Protein AF-A0A2G9TCW1-F1 (afdb_monomer_lite)

Sequence (134 aa):
MFNDYLSDELPVIEYPLQQHRLFPYLAGHYAIRLFHKKLMEHFTDYIIRMMQNEKSEEMMEFSREIHALSAVAKPVSTWFGVEALGEARRACGGHGFLHSSRLNELRDSFDPSQTFEGENYMILQQTSNILLQK

pLDDT: mean 92.88, std 10.61, range [46.25, 98.44]

Secondary structure (DSSP, 8-state):
--------PPPGGGSHHHHHHHHHHHHHHHHHHHHHHHHHHHHHHHHHHHHTT---HHHHHHHHHHHHHHHHHHHHHHHHHHHHHHHHHHHTGGGGGSGGG-HHHHHHHHGGGGTTTS-HHHHHHHHHHHHH--

InterPro domains:
  IPR012258 Acyl-CoA oxidase [PTHR10909] (7-133)
  IPR036250 Acyl-CoA dehydrogenase-like, C-terminal [SSF47203] (8-133)
  IPR055060 Acyl-CoA oxidase, C-alpha1 domain [PF22924] (8-1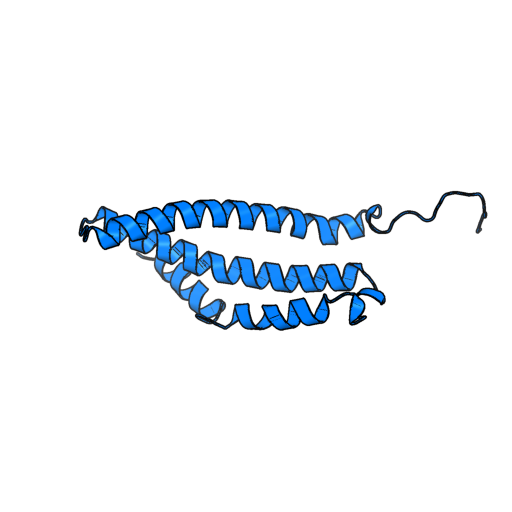32)

Radius of gyration: 21.29 Å; chains: 1; bounding box: 56×26×72 Å

Foldseek 3Di:
DDDPDDDPDDPLCPPVVLCVLQVVLVVVVVVLVVLVVVLVVLVVVLVVCVVVVDDDPVNVVSVLVSLLSVLLSQLVVLVSVLVNLVSVLVSVPPVSVDVVVVSVVVSVVSVCSCCPPHHNVRSVVVSVVSVPDD

Organism: Teladorsagia circumcincta (NCBI:txid45464)

Structure (mmCIF, N/CA/C/O backbone):
data_AF-A0A2G9TCW1-F1
#
_entry.id   AF-A0A2G9TCW1-F1
#
loop_
_atom_site.group_PDB
_atom_site.id
_atom_site.type_symbol
_atom_site.label_atom_id
_atom_site.label_alt_id
_atom_site.label_comp_id
_atom_site.label_asym_id
_atom_site.label_entity_id
_atom_site.label_seq_id
_atom_site.pdbx_PDB_ins_code
_atom_site.Cartn_x
_atom_site.Cartn_y
_atom_site.Cartn_z
_atom_site.occupancy
_atom_site.B_iso_or_equiv
_atom_site.auth_seq_id
_atom_site.auth_comp_id
_atom_site.auth_asym_id
_atom_site.auth_atom_id
_atom_site.pdbx_PDB_model_num
ATOM 1 N N . MET A 1 1 ? 19.924 7.193 -39.704 1.00 47.28 1 MET A N 1
ATOM 2 C CA . MET A 1 1 ? 19.353 8.017 -38.618 1.00 47.28 1 MET A CA 1
ATOM 3 C C . MET A 1 1 ? 19.651 7.351 -37.276 1.00 47.28 1 MET A C 1
ATOM 5 O O . MET A 1 1 ? 18.748 7.039 -36.526 1.00 47.28 1 MET A O 1
ATOM 9 N N . PHE A 1 2 ? 20.931 7.104 -37.011 1.00 52.16 2 PHE A N 1
ATOM 10 C CA . PHE A 1 2 ? 21.475 6.746 -35.704 1.00 52.16 2 PHE A CA 1
ATOM 11 C C . PHE A 1 2 ? 22.831 7.428 -35.712 1.00 52.16 2 PHE A C 1
ATOM 13 O O . PHE A 1 2 ? 23.715 7.027 -36.464 1.00 52.16 2 PHE A O 1
ATOM 20 N N . ASN A 1 3 ? 22.893 8.593 -35.077 1.00 46.25 3 ASN A N 1
ATOM 21 C CA . ASN A 1 3 ? 24.119 9.364 -34.993 1.00 46.25 3 ASN A CA 1
ATOM 22 C C . ASN A 1 3 ? 24.713 9.040 -33.624 1.00 46.25 3 ASN A C 1
ATOM 24 O O . ASN A 1 3 ? 24.230 9.544 -32.613 1.00 46.25 3 ASN A O 1
ATOM 28 N N . ASP A 1 4 ? 25.700 8.146 -33.625 1.00 57.22 4 ASP A N 1
ATOM 29 C CA . ASP A 1 4 ? 26.519 7.744 -32.478 1.00 57.22 4 ASP A CA 1
ATOM 30 C C . ASP A 1 4 ? 27.442 8.894 -32.040 1.00 57.22 4 ASP A C 1
ATOM 32 O O . ASP A 1 4 ? 28.656 8.869 -32.243 1.00 57.22 4 ASP A O 1
ATOM 36 N N . TYR A 1 5 ? 26.870 9.931 -31.427 1.00 52.47 5 TYR A N 1
ATOM 37 C CA . TYR A 1 5 ? 27.629 10.959 -30.717 1.00 52.47 5 TYR A CA 1
ATOM 38 C C . TYR A 1 5 ? 27.170 11.020 -29.259 1.00 52.47 5 TYR A C 1
ATOM 40 O O . TYR A 1 5 ? 26.232 11.736 -28.932 1.00 52.47 5 TYR A O 1
ATOM 48 N N . LEU A 1 6 ? 27.850 10.238 -28.414 1.00 57.28 6 LEU A N 1
ATOM 49 C CA . LEU A 1 6 ? 28.053 10.439 -26.972 1.00 57.28 6 LEU A CA 1
ATOM 50 C C . LEU A 1 6 ? 27.012 11.305 -26.234 1.00 57.28 6 LEU A C 1
ATOM 52 O O . LEU A 1 6 ? 27.278 12.441 -25.842 1.00 57.28 6 LEU A O 1
ATOM 56 N N . SER A 1 7 ? 25.873 10.706 -25.923 1.00 65.69 7 SER A N 1
ATOM 57 C CA . SER A 1 7 ? 25.218 10.944 -24.639 1.00 65.69 7 SER A CA 1
ATOM 58 C C . SER A 1 7 ? 25.053 9.579 -23.994 1.00 65.69 7 SER A C 1
ATOM 60 O O . SER A 1 7 ? 24.577 8.671 -24.677 1.00 65.69 7 SER A O 1
ATOM 62 N N . ASP A 1 8 ? 25.469 9.415 -22.737 1.00 81.44 8 ASP A N 1
ATOM 63 C CA . ASP A 1 8 ? 25.179 8.199 -21.972 1.00 81.44 8 ASP A CA 1
ATOM 64 C C . ASP A 1 8 ? 23.709 7.801 -22.170 1.00 81.44 8 ASP A C 1
ATOM 66 O O . ASP A 1 8 ? 22.838 8.671 -22.296 1.00 81.44 8 ASP A O 1
ATOM 70 N N . GLU A 1 9 ? 23.431 6.496 -22.242 1.00 87.06 9 GLU A N 1
ATOM 71 C CA . GLU A 1 9 ? 22.050 6.023 -22.316 1.00 87.06 9 GLU A CA 1
ATOM 72 C C . GLU A 1 9 ? 21.233 6.678 -21.199 1.00 87.06 9 GLU A C 1
ATOM 74 O O . GLU A 1 9 ? 21.628 6.671 -20.029 1.00 87.06 9 GLU A O 1
ATOM 79 N N . LEU A 1 10 ? 20.093 7.268 -21.564 1.00 91.56 10 LEU A N 1
ATOM 80 C CA . LEU A 1 10 ? 19.250 7.951 -20.597 1.00 91.56 10 LEU A CA 1
ATOM 81 C C . LEU A 1 10 ? 18.755 6.927 -19.557 1.00 91.56 10 LEU A C 1
ATOM 83 O O . LEU A 1 10 ? 18.112 5.943 -19.950 1.00 91.56 10 LEU A O 1
ATOM 87 N N . PRO A 1 11 ? 18.996 7.138 -18.246 1.00 94.56 11 PRO A N 1
ATOM 88 C CA . PRO A 1 11 ? 18.517 6.226 -17.221 1.00 94.56 11 PRO A CA 1
ATOM 89 C C . PRO A 1 11 ? 17.008 6.013 -17.339 1.00 94.56 11 PRO A C 1
ATOM 91 O O . PRO A 1 11 ? 16.246 6.956 -17.535 1.00 94.56 11 PRO A O 1
ATOM 94 N N . VAL A 1 12 ? 16.551 4.769 -17.166 1.00 95.19 12 VAL A N 1
ATOM 95 C CA . VAL A 1 12 ? 15.138 4.404 -17.389 1.00 95.19 12 VAL A CA 1
ATOM 96 C C . VAL A 1 12 ? 14.169 5.226 -16.518 1.00 95.19 12 VAL A C 1
ATOM 98 O O . VAL A 1 12 ? 13.016 5.435 -16.886 1.00 95.19 12 VAL A O 1
ATOM 101 N N . ILE A 1 13 ? 14.624 5.730 -15.369 1.00 96.31 13 ILE A N 1
ATOM 102 C CA . ILE A 1 13 ? 13.809 6.567 -14.481 1.00 96.31 13 ILE A CA 1
ATOM 103 C C . ILE A 1 13 ? 13.553 7.983 -15.020 1.00 96.31 13 ILE A C 1
ATOM 105 O O . ILE A 1 13 ? 12.623 8.640 -14.566 1.00 96.31 13 ILE A O 1
ATOM 109 N N . GLU A 1 14 ? 14.323 8.455 -15.998 1.00 96.62 14 GLU A N 1
ATOM 110 C CA . GLU A 1 14 ? 14.134 9.782 -16.598 1.00 96.62 14 GLU A CA 1
ATOM 111 C C . GLU A 1 14 ? 12.962 9.815 -17.589 1.00 96.62 14 GLU A C 1
ATOM 113 O O . GLU A 1 14 ? 12.440 10.882 -17.907 1.00 96.62 14 GLU A O 1
ATOM 118 N N . TYR A 1 15 ? 12.494 8.655 -18.066 1.00 96.94 15 TYR A N 1
ATOM 119 C CA . TYR A 1 15 ? 11.316 8.604 -18.927 1.00 96.94 15 TYR A CA 1
ATOM 120 C C . TYR A 1 15 ? 10.054 8.954 -18.116 1.00 96.94 15 TYR A C 1
ATOM 122 O O . TYR A 1 15 ? 9.740 8.247 -17.153 1.00 96.94 15 TYR A O 1
ATOM 130 N N . PRO A 1 16 ? 9.250 9.957 -18.530 1.00 97.31 16 PRO A N 1
ATOM 131 C CA . PRO A 1 16 ? 8.060 10.378 -17.782 1.00 97.31 16 PRO A CA 1
ATOM 132 C C . PRO A 1 16 ? 7.054 9.251 -17.532 1.00 97.31 16 PRO A C 1
ATOM 134 O O . PRO A 1 16 ? 6.400 9.209 -16.492 1.00 97.31 16 PRO A O 1
ATOM 137 N N . LEU A 1 17 ? 6.955 8.292 -18.457 1.00 97.00 17 LEU A N 1
ATOM 138 C CA . LEU A 1 17 ? 6.111 7.114 -18.278 1.00 97.00 17 LEU A CA 1
ATOM 139 C C . LEU A 1 17 ? 6.601 6.225 -17.124 1.00 97.00 17 LEU A C 1
ATOM 141 O O . LEU A 1 17 ? 5.785 5.724 -16.355 1.00 97.00 17 LEU A O 1
ATOM 145 N N . GLN A 1 18 ? 7.916 6.042 -16.970 1.00 97.75 18 GLN A N 1
ATOM 146 C CA . GLN A 1 18 ? 8.477 5.267 -15.863 1.00 97.75 18 GLN A CA 1
ATOM 147 C C . GLN A 1 18 ? 8.231 5.970 -14.523 1.00 97.75 18 GLN A C 1
ATOM 149 O O . GLN A 1 18 ? 7.847 5.327 -13.546 1.00 97.75 18 GLN A O 1
ATOM 154 N N . GLN A 1 19 ? 8.380 7.295 -14.494 1.00 98.12 19 GLN A N 1
ATOM 155 C CA . GLN A 1 19 ? 8.064 8.122 -13.329 1.00 98.12 19 GLN A CA 1
ATOM 156 C C . GLN A 1 19 ? 6.587 8.013 -12.954 1.00 98.12 19 GLN A C 1
ATOM 158 O O . GLN A 1 19 ? 6.266 7.732 -11.803 1.00 98.12 19 GLN A O 1
ATOM 163 N N . HIS A 1 20 ? 5.684 8.148 -13.927 1.00 97.19 20 HIS A N 1
ATOM 164 C CA . HIS A 1 20 ? 4.244 8.017 -13.708 1.00 97.19 20 HIS A CA 1
ATOM 165 C C . HIS A 1 20 ? 3.858 6.636 -13.166 1.00 97.19 20 HIS A C 1
ATOM 167 O O . HIS A 1 20 ? 2.927 6.523 -12.380 1.00 97.19 20 HIS A O 1
ATOM 173 N N . ARG A 1 21 ? 4.590 5.586 -13.543 1.00 97.25 21 ARG A N 1
ATOM 174 C CA . ARG A 1 21 ? 4.345 4.232 -13.040 1.00 97.25 21 ARG A CA 1
ATOM 175 C C . ARG A 1 21 ? 4.861 3.999 -11.625 1.00 97.25 21 ARG A C 1
ATOM 177 O O . ARG A 1 21 ? 4.257 3.207 -10.921 1.00 97.25 21 ARG A O 1
ATOM 184 N N . LEU A 1 22 ? 5.960 4.633 -11.207 1.00 97.81 22 LEU A N 1
ATOM 185 C CA . LEU A 1 22 ? 6.614 4.345 -9.920 1.00 97.81 22 LEU A CA 1
ATOM 186 C C . LEU A 1 22 ? 6.362 5.401 -8.840 1.00 97.81 22 LEU A C 1
ATOM 188 O O . LEU A 1 22 ? 6.147 5.059 -7.677 1.00 97.81 22 LEU A O 1
ATOM 192 N N . PHE A 1 23 ? 6.389 6.684 -9.195 1.00 98.25 23 PHE A N 1
ATOM 193 C CA . PHE A 1 23 ? 6.304 7.776 -8.226 1.00 98.25 23 PHE A CA 1
ATOM 194 C C . PHE A 1 23 ? 4.967 7.839 -7.478 1.00 98.25 23 PHE A C 1
ATOM 196 O O . PHE A 1 23 ? 5.007 8.128 -6.282 1.00 98.25 23 PHE A O 1
ATOM 203 N N . PRO A 1 24 ? 3.805 7.497 -8.072 1.00 98.31 24 PRO A N 1
ATOM 204 C CA . PRO A 1 24 ? 2.566 7.381 -7.306 1.00 98.31 24 PRO A CA 1
ATOM 205 C C . PRO A 1 24 ? 2.633 6.313 -6.211 1.00 98.31 24 PRO A C 1
ATOM 207 O O . PRO A 1 24 ? 2.135 6.551 -5.114 1.00 98.31 24 PRO A O 1
ATOM 210 N N . TYR A 1 25 ? 3.304 5.179 -6.450 1.00 98.19 25 TYR A N 1
ATOM 211 C CA . TYR A 1 25 ? 3.474 4.156 -5.412 1.00 98.19 25 TYR A CA 1
ATOM 212 C C . TYR A 1 25 ? 4.450 4.592 -4.321 1.00 98.19 25 TYR A C 1
ATOM 214 O O . TYR A 1 25 ? 4.230 4.313 -3.143 1.00 98.19 25 TYR A O 1
ATOM 222 N N . LEU A 1 26 ? 5.504 5.327 -4.682 1.00 97.94 26 LEU A N 1
ATOM 223 C CA . LEU A 1 26 ? 6.404 5.920 -3.695 1.00 97.94 26 LEU A CA 1
ATOM 224 C C . LEU A 1 26 ? 5.661 6.938 -2.818 1.00 97.94 26 LEU A C 1
ATOM 226 O O . LEU A 1 26 ? 5.727 6.864 -1.592 1.00 97.94 26 LEU A O 1
ATOM 230 N N . ALA A 1 27 ? 4.905 7.851 -3.430 1.00 98.44 27 ALA A N 1
ATOM 231 C CA . ALA A 1 27 ? 4.099 8.836 -2.714 1.00 98.44 27 ALA A CA 1
ATOM 232 C C . ALA A 1 27 ? 3.028 8.166 -1.836 1.00 98.44 27 ALA A C 1
ATOM 234 O O . ALA A 1 27 ? 2.899 8.496 -0.656 1.00 98.44 27 ALA A O 1
ATOM 235 N N . GLY A 1 28 ? 2.307 7.182 -2.378 1.00 98.19 28 GLY A N 1
ATOM 236 C CA . GLY A 1 28 ? 1.295 6.429 -1.643 1.00 98.19 28 GLY A CA 1
ATOM 237 C C . GLY A 1 28 ? 1.882 5.633 -0.474 1.00 98.19 28 GLY A C 1
ATOM 238 O O . GLY A 1 28 ? 1.277 5.609 0.595 1.00 98.19 28 GLY A O 1
ATOM 239 N N . HIS A 1 29 ? 3.099 5.087 -0.600 1.00 97.56 29 HIS A N 1
ATOM 240 C CA . HIS A 1 29 ? 3.804 4.462 0.523 1.00 97.56 29 HIS A CA 1
ATOM 241 C C . HIS A 1 29 ? 4.015 5.448 1.678 1.00 97.56 29 HIS A C 1
ATOM 243 O O . HIS A 1 29 ? 3.717 5.120 2.828 1.00 97.56 29 HIS A O 1
ATOM 249 N N . TYR A 1 30 ? 4.488 6.667 1.393 1.00 98.38 30 TYR A N 1
ATOM 250 C CA . TYR A 1 30 ? 4.649 7.691 2.428 1.00 98.38 30 TYR A CA 1
ATOM 251 C C . TYR A 1 30 ? 3.307 8.109 3.039 1.00 98.38 30 TYR A C 1
ATOM 253 O O . TYR A 1 30 ? 3.227 8.252 4.258 1.00 98.38 30 TYR A O 1
ATOM 261 N N . ALA A 1 31 ? 2.249 8.244 2.235 1.00 98.38 31 ALA A N 1
ATOM 262 C CA . ALA A 1 31 ? 0.910 8.556 2.733 1.00 98.38 31 ALA A CA 1
ATOM 263 C C . ALA A 1 31 ? 0.392 7.473 3.698 1.00 98.38 31 ALA A C 1
ATOM 265 O O . ALA A 1 31 ? 0.009 7.785 4.827 1.00 98.38 31 ALA A O 1
ATOM 266 N N . ILE A 1 32 ? 0.471 6.197 3.302 1.00 98.00 32 ILE A N 1
ATOM 267 C CA . ILE A 1 32 ? 0.078 5.050 4.135 1.00 98.00 32 ILE A CA 1
ATOM 268 C C . ILE A 1 32 ? 0.938 4.980 5.400 1.00 98.00 32 ILE A C 1
ATOM 270 O O . ILE A 1 32 ? 0.418 4.757 6.490 1.00 98.00 32 ILE A O 1
ATOM 274 N N . ARG A 1 33 ? 2.249 5.219 5.293 1.00 97.88 33 ARG A N 1
ATOM 275 C CA . ARG A 1 33 ? 3.163 5.216 6.442 1.00 97.88 33 ARG A CA 1
ATOM 276 C C . ARG A 1 33 ? 2.817 6.303 7.460 1.00 97.88 33 ARG A C 1
ATOM 278 O O . ARG A 1 33 ? 2.850 6.034 8.661 1.00 97.88 33 ARG A O 1
ATOM 285 N N . LEU A 1 34 ? 2.514 7.518 7.004 1.00 98.25 34 LEU A N 1
ATOM 286 C CA . LEU A 1 34 ? 2.118 8.625 7.877 1.00 98.25 34 LEU A CA 1
ATOM 287 C C . LEU A 1 34 ? 0.778 8.341 8.556 1.00 98.25 34 LEU A C 1
ATOM 289 O O . LEU A 1 34 ? 0.668 8.500 9.771 1.00 98.25 34 LEU A O 1
ATOM 293 N N . PHE A 1 35 ? -0.199 7.849 7.793 1.00 97.94 35 PHE A N 1
ATOM 294 C CA . PHE A 1 35 ? -1.478 7.396 8.331 1.00 97.94 35 PHE A CA 1
ATOM 295 C C . PHE A 1 35 ? -1.280 6.310 9.397 1.00 97.94 35 PHE A C 1
ATOM 297 O O . PHE A 1 35 ? -1.771 6.447 10.513 1.00 97.94 35 PHE A O 1
ATOM 304 N N . HIS A 1 36 ? -0.496 5.271 9.098 1.00 97.44 36 HIS A N 1
ATOM 305 C CA . HIS A 1 36 ? -0.243 4.163 10.017 1.00 97.44 36 HIS A CA 1
ATOM 306 C C . HIS A 1 36 ? 0.449 4.628 11.300 1.00 97.44 36 HIS A C 1
ATOM 308 O O . HIS A 1 36 ? 0.086 4.188 12.387 1.00 97.44 36 HIS A O 1
ATOM 314 N N . LYS A 1 37 ? 1.414 5.553 11.200 1.00 97.81 37 LYS A N 1
ATOM 315 C CA . LYS A 1 37 ? 2.037 6.164 12.380 1.00 97.81 37 LYS A CA 1
ATOM 316 C C . LYS A 1 37 ? 0.977 6.806 13.277 1.00 97.81 37 LYS A C 1
ATOM 318 O O . LYS A 1 37 ? 0.974 6.553 14.477 1.00 97.81 37 LYS A O 1
ATOM 323 N N . LYS A 1 38 ? 0.068 7.591 12.694 1.00 97.88 38 LYS A N 1
ATOM 324 C CA . LYS A 1 38 ? -0.981 8.268 13.458 1.00 97.88 38 LYS A CA 1
ATOM 325 C C . LYS A 1 38 ? -1.988 7.283 14.050 1.00 97.88 38 LYS A C 1
ATOM 327 O O . LYS A 1 38 ? -2.322 7.390 15.225 1.00 97.88 38 LYS A O 1
ATOM 332 N N . LEU A 1 39 ? -2.407 6.284 13.275 1.00 97.25 39 LEU A N 1
ATOM 333 C CA . LEU A 1 39 ? -3.291 5.220 13.745 1.00 97.25 39 LEU A CA 1
ATOM 334 C C . LEU A 1 39 ? -2.686 4.473 14.940 1.00 97.25 39 LEU A C 1
ATOM 336 O O . LEU A 1 39 ? -3.394 4.211 15.904 1.00 97.25 39 LEU A O 1
ATOM 340 N N . MET A 1 40 ? -1.384 4.181 14.919 1.00 97.38 40 MET A N 1
ATOM 341 C CA . MET A 1 40 ? -0.706 3.492 16.022 1.00 97.38 40 MET A CA 1
ATOM 342 C C . MET A 1 40 ? -0.592 4.343 17.292 1.00 97.38 40 MET A C 1
ATOM 344 O O . MET A 1 40 ? -0.688 3.797 18.391 1.00 97.38 40 MET A O 1
ATOM 348 N N . GLU A 1 41 ? -0.436 5.665 17.167 1.00 97.25 41 GLU A N 1
ATOM 349 C CA . GLU A 1 41 ? -0.514 6.580 18.317 1.00 97.25 41 GLU A CA 1
ATOM 350 C C . GLU A 1 41 ? -1.891 6.479 18.995 1.00 97.25 41 GLU A C 1
ATOM 352 O O . GLU A 1 41 ? -1.965 6.261 20.203 1.00 97.25 41 GLU A O 1
ATOM 357 N N . HIS A 1 42 ? -2.976 6.553 18.216 1.00 96.69 42 HIS A N 1
ATOM 358 C CA . HIS A 1 42 ? -4.342 6.437 18.742 1.00 96.69 42 HIS A CA 1
ATOM 359 C C . HIS A 1 42 ? -4.667 5.029 19.255 1.00 96.69 42 HIS A C 1
ATOM 361 O O . HIS A 1 42 ? -5.311 4.881 20.288 1.00 96.69 42 HIS A O 1
ATOM 367 N N . PHE A 1 43 ? -4.183 3.987 18.581 1.00 96.69 43 PHE A N 1
ATOM 368 C CA . PHE A 1 43 ? -4.355 2.607 19.027 1.00 96.69 43 PHE A CA 1
ATOM 369 C C . PHE A 1 43 ? -3.663 2.364 20.373 1.00 96.69 43 PHE A C 1
ATOM 371 O O . PHE A 1 43 ? -4.209 1.689 21.239 1.00 96.69 43 PHE A O 1
ATOM 378 N N . THR A 1 44 ? -2.480 2.946 20.581 1.00 97.12 44 THR A N 1
ATOM 379 C CA . THR A 1 44 ? -1.765 2.842 21.861 1.00 97.12 44 THR A CA 1
ATOM 380 C C . THR A 1 44 ? -2.551 3.510 22.988 1.00 97.12 44 THR A C 1
ATOM 382 O O . THR A 1 44 ? -2.711 2.912 24.050 1.00 97.12 44 THR A O 1
ATOM 385 N N . ASP A 1 45 ? -3.085 4.711 22.748 1.00 95.81 45 ASP A N 1
ATOM 386 C CA . ASP A 1 45 ? -3.951 5.406 23.707 1.00 95.81 45 ASP A CA 1
ATOM 387 C C . ASP A 1 45 ? -5.205 4.581 24.046 1.00 95.81 45 ASP A C 1
ATOM 389 O O . ASP A 1 45 ? -5.506 4.346 25.217 1.00 95.81 45 ASP A O 1
ATOM 393 N N . TYR A 1 46 ? -5.866 4.026 23.025 1.00 96.12 46 TYR A N 1
ATOM 394 C CA . TYR A 1 46 ? -7.008 3.124 23.183 1.00 96.12 46 TYR A CA 1
ATOM 395 C C . TYR A 1 46 ? -6.687 1.924 24.087 1.00 96.12 46 TYR A C 1
ATOM 397 O O . TYR A 1 46 ? -7.448 1.616 25.006 1.00 96.12 46 TYR A O 1
ATOM 405 N N . ILE A 1 47 ? -5.544 1.263 23.872 1.00 95.50 47 ILE A N 1
ATOM 406 C CA . ILE A 1 47 ? -5.121 0.121 24.693 1.00 95.50 47 ILE A CA 1
ATOM 407 C C . ILE A 1 47 ? -4.858 0.543 26.144 1.00 95.50 47 ILE A C 1
ATOM 409 O O . ILE A 1 47 ? -5.265 -0.167 27.063 1.00 95.50 47 ILE A O 1
ATOM 413 N N . ILE A 1 48 ? -4.236 1.703 26.376 1.00 96.00 48 ILE A N 1
ATOM 414 C CA . ILE A 1 48 ? -3.994 2.219 27.732 1.00 96.00 48 ILE A CA 1
ATOM 415 C C . ILE A 1 48 ? -5.323 2.469 28.462 1.00 96.00 48 ILE A C 1
ATOM 417 O O . ILE A 1 48 ? -5.493 2.001 29.591 1.00 96.00 48 ILE A O 1
ATOM 421 N N . ARG A 1 49 ? -6.286 3.134 27.813 1.00 94.56 49 ARG A N 1
ATOM 422 C CA . ARG A 1 49 ? -7.624 3.407 28.372 1.00 94.56 49 ARG A CA 1
ATOM 423 C C . ARG A 1 49 ? -8.411 2.120 28.646 1.00 94.56 49 ARG A C 1
ATOM 425 O O . ARG A 1 49 ? -9.008 1.969 29.713 1.00 94.56 49 ARG A O 1
ATOM 432 N N . MET A 1 50 ? -8.335 1.143 27.737 1.00 93.44 50 MET A N 1
ATOM 433 C CA . MET A 1 50 ? -8.885 -0.210 27.928 1.00 93.44 50 MET A CA 1
ATOM 434 C C . MET A 1 50 ? -8.317 -0.887 29.179 1.00 93.44 50 MET A C 1
ATOM 436 O O . MET A 1 50 ? -9.069 -1.437 29.982 1.00 93.44 50 MET A O 1
ATOM 440 N N . MET A 1 51 ? -6.997 -0.832 29.380 1.00 94.62 51 MET A N 1
ATOM 441 C CA . MET A 1 51 ? -6.335 -1.436 30.545 1.00 94.62 51 MET A CA 1
ATOM 442 C C . MET A 1 51 ? -6.704 -0.752 31.866 1.00 94.62 51 MET A C 1
ATOM 444 O O . MET A 1 51 ? -6.687 -1.394 32.915 1.00 94.62 51 MET A O 1
ATOM 448 N N . GLN A 1 52 ? -7.075 0.528 31.824 1.00 95.06 52 GLN A N 1
ATOM 449 C CA . GLN A 1 52 ? -7.614 1.270 32.967 1.00 95.06 52 GLN A CA 1
ATOM 450 C C . GLN A 1 52 ? -9.099 0.971 33.235 1.00 95.06 52 GLN A C 1
ATOM 452 O O . GLN A 1 52 ? -9.663 1.487 34.200 1.00 95.06 52 GLN A O 1
ATOM 457 N N . ASN A 1 53 ? -9.719 0.097 32.431 1.00 91.19 53 ASN A N 1
ATOM 458 C CA . ASN A 1 53 ? -11.113 -0.323 32.548 1.00 91.19 53 ASN A CA 1
ATOM 459 C C . ASN A 1 53 ? -12.098 0.858 32.447 1.00 91.19 53 ASN A C 1
ATOM 461 O O . ASN A 1 53 ? -13.132 0.874 33.122 1.00 91.19 53 ASN A O 1
ATOM 465 N N . GLU A 1 54 ? -11.770 1.850 31.615 1.00 90.81 54 GLU A N 1
ATOM 466 C CA . GLU A 1 54 ? -12.648 2.977 31.313 1.00 90.81 54 GLU A CA 1
ATOM 467 C C . GLU A 1 54 ? -13.896 2.494 30.556 1.00 90.81 54 GLU A C 1
ATOM 469 O O . GLU A 1 54 ? -13.799 1.789 29.553 1.00 90.81 54 GLU A O 1
ATOM 474 N N . LYS A 1 55 ? -15.087 2.864 31.041 1.00 88.88 55 LYS A N 1
ATOM 475 C CA . LYS A 1 55 ? -16.386 2.449 30.471 1.00 88.88 55 LYS A CA 1
ATOM 476 C C . LYS A 1 55 ? -17.272 3.638 30.086 1.00 88.88 55 LYS A C 1
ATOM 478 O O . LYS A 1 55 ? -18.490 3.576 30.229 1.00 88.88 55 LYS A O 1
ATOM 483 N N . SER A 1 56 ? -16.655 4.739 29.663 1.00 93.19 56 SER A N 1
ATOM 484 C CA . SER A 1 56 ? -17.355 5.946 29.219 1.00 93.19 56 SER A CA 1
ATOM 485 C C . SER A 1 56 ? -18.011 5.744 27.844 1.00 93.19 56 SER A C 1
ATOM 487 O O . SER A 1 56 ? -17.612 4.875 27.067 1.00 93.19 56 SER A O 1
ATOM 489 N N . GLU A 1 57 ? -19.025 6.556 27.535 1.00 92.69 57 GLU A N 1
ATOM 490 C CA . GLU A 1 57 ? -19.616 6.604 26.189 1.00 92.69 57 GLU A CA 1
ATOM 491 C C . GLU A 1 57 ? -18.581 7.023 25.138 1.00 92.69 57 GLU A C 1
ATOM 493 O O . GLU A 1 57 ? -18.485 6.398 24.084 1.00 92.69 57 GLU A O 1
ATOM 498 N N . GLU A 1 58 ? -17.719 7.977 25.498 1.00 92.81 58 GLU A N 1
ATOM 499 C CA . GLU A 1 58 ? -16.566 8.397 24.699 1.00 92.81 58 GLU A CA 1
ATOM 500 C C . GLU A 1 58 ? -15.646 7.216 24.356 1.00 92.81 58 GLU A C 1
ATOM 502 O O . GLU A 1 58 ? -15.227 7.060 23.212 1.00 92.81 58 GLU A O 1
ATOM 507 N N . MET A 1 59 ? -15.372 6.330 25.318 1.00 93.31 59 MET A N 1
ATOM 508 C CA . MET A 1 59 ? -14.521 5.169 25.075 1.00 93.31 59 MET A CA 1
ATOM 509 C C . MET A 1 59 ? -15.164 4.154 24.116 1.00 93.31 59 MET A C 1
ATOM 511 O O . MET A 1 59 ? -14.475 3.527 23.307 1.00 93.31 59 MET A O 1
ATOM 515 N N . MET A 1 60 ? -16.491 3.998 24.158 1.00 91.19 60 MET A N 1
ATOM 516 C CA . MET A 1 60 ? -17.203 3.149 23.195 1.00 91.19 60 MET A CA 1
ATOM 517 C C . MET A 1 60 ? -17.146 3.725 21.776 1.00 91.19 60 MET A C 1
ATOM 519 O O . MET A 1 60 ? -16.932 2.973 20.821 1.00 91.19 60 MET A O 1
ATOM 523 N N . GLU A 1 61 ? -17.318 5.040 21.631 1.00 92.31 61 GLU A N 1
ATOM 524 C CA . GLU A 1 61 ? -17.199 5.734 20.346 1.00 92.31 61 GLU A CA 1
ATOM 525 C C . GLU A 1 61 ? -15.772 5.633 19.796 1.00 92.31 61 GLU A C 1
ATOM 527 O O . GLU A 1 61 ? -15.576 5.206 18.656 1.00 92.31 61 GLU A O 1
ATOM 532 N N . PHE A 1 62 ? -14.773 5.881 20.643 1.00 94.19 62 PHE A N 1
ATOM 533 C CA . PHE A 1 62 ? -13.367 5.760 20.274 1.0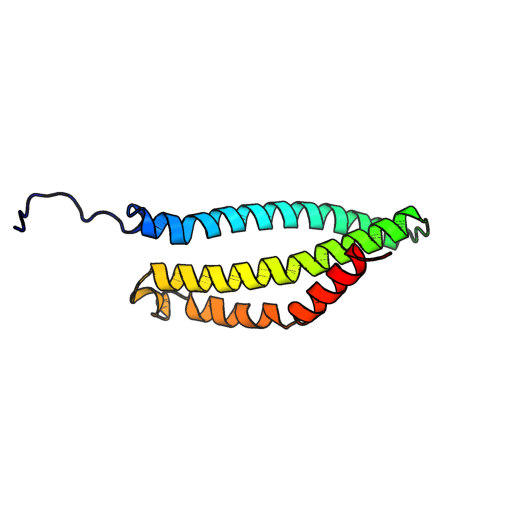0 94.19 62 PHE A CA 1
ATOM 534 C C . PHE A 1 62 ? -13.004 4.332 19.844 1.00 94.19 62 PHE A C 1
ATOM 536 O O . PHE A 1 62 ? -12.334 4.130 18.831 1.00 94.19 62 PHE A O 1
ATOM 543 N N . SER A 1 63 ? -13.518 3.311 20.540 1.00 93.69 63 SER A N 1
ATOM 544 C CA . SER A 1 63 ? -13.341 1.911 20.139 1.00 93.69 63 SER A CA 1
ATOM 545 C C . SER A 1 63 ? -13.916 1.621 18.751 1.00 93.69 63 SER A C 1
ATOM 547 O O . SER A 1 63 ? -13.319 0.855 17.989 1.00 93.69 63 SER A O 1
ATOM 549 N N . ARG A 1 64 ? -15.078 2.201 18.421 1.00 93.25 64 ARG A N 1
ATOM 550 C CA . ARG A 1 64 ? -15.721 2.040 17.111 1.00 93.25 64 ARG A CA 1
ATOM 551 C C . ARG A 1 64 ? -14.900 2.712 16.014 1.00 93.25 64 ARG A C 1
ATOM 553 O O . ARG A 1 64 ? -14.722 2.114 14.955 1.00 93.25 64 ARG A O 1
ATOM 560 N N . GLU A 1 65 ? -14.372 3.905 16.272 1.00 93.56 65 GLU A N 1
ATOM 561 C CA . GLU A 1 65 ? -13.526 4.640 15.328 1.00 93.56 65 GLU A CA 1
ATOM 562 C C . GLU A 1 65 ? -12.215 3.896 15.041 1.00 93.56 65 GLU A C 1
ATOM 564 O O . GLU A 1 65 ? -11.876 3.662 13.880 1.00 93.56 65 GLU A O 1
ATOM 569 N N . ILE A 1 66 ? -11.516 3.438 16.084 1.00 95.56 66 ILE A N 1
ATOM 570 C CA . ILE A 1 66 ? -10.289 2.641 15.944 1.00 95.56 66 ILE A CA 1
ATOM 571 C C . ILE A 1 66 ? -10.550 1.374 15.127 1.00 95.56 66 ILE A C 1
ATOM 573 O O . ILE A 1 66 ? -9.769 1.041 14.229 1.00 95.56 66 ILE A O 1
ATOM 577 N N . HIS A 1 67 ? -11.658 0.679 15.395 1.00 93.56 67 HIS A N 1
ATOM 578 C CA . HIS A 1 67 ? -12.044 -0.495 14.621 1.00 93.56 67 HIS A CA 1
ATOM 579 C C . HIS A 1 67 ? -12.330 -0.146 13.152 1.00 93.56 67 HIS A C 1
ATOM 581 O O . HIS A 1 67 ? -11.793 -0.800 12.264 1.00 93.56 67 HIS A O 1
ATOM 587 N N . ALA A 1 68 ? -13.092 0.914 12.871 1.00 94.19 68 ALA A N 1
ATOM 588 C CA . ALA A 1 68 ? -13.388 1.338 11.502 1.00 94.19 68 ALA A CA 1
ATOM 589 C C . ALA A 1 68 ? -12.123 1.715 10.711 1.00 94.19 68 ALA A C 1
ATOM 591 O O . ALA A 1 68 ? -11.954 1.279 9.567 1.00 94.19 68 ALA A O 1
ATOM 592 N N . LEU A 1 69 ? -11.220 2.486 11.328 1.00 95.50 69 LEU A N 1
ATOM 593 C CA . LEU A 1 69 ? -9.961 2.921 10.723 1.00 95.50 69 LEU A CA 1
ATOM 594 C C . LEU A 1 69 ? -9.011 1.748 10.470 1.00 95.50 69 LEU A C 1
ATOM 596 O O . LEU A 1 69 ? -8.437 1.649 9.389 1.00 95.50 69 LEU A O 1
ATOM 600 N N . SER A 1 70 ? -8.850 0.844 11.437 1.00 94.19 70 SER A N 1
ATOM 601 C CA . SER A 1 70 ? -8.011 -0.352 11.269 1.00 94.19 70 SER A CA 1
ATOM 602 C C . SER A 1 70 ? -8.581 -1.317 10.225 1.00 94.19 70 SER A C 1
ATOM 604 O O . SER A 1 70 ? -7.830 -1.818 9.384 1.00 94.19 70 SER A O 1
ATOM 606 N N . ALA A 1 71 ? -9.905 -1.497 10.213 1.00 94.56 71 ALA A N 1
ATOM 607 C CA . ALA A 1 71 ? -10.612 -2.309 9.233 1.00 94.56 71 ALA A CA 1
ATOM 608 C C . ALA A 1 71 ? -10.384 -1.798 7.804 1.00 94.56 71 ALA A C 1
ATOM 610 O O . ALA A 1 71 ? -10.030 -2.587 6.940 1.00 94.56 71 ALA A O 1
ATOM 611 N N . VAL A 1 72 ? -10.484 -0.490 7.537 1.00 95.06 72 VAL A N 1
ATOM 612 C CA . VAL A 1 72 ? -10.243 0.040 6.178 1.00 95.06 72 VAL A CA 1
ATOM 613 C C . VAL A 1 72 ? -8.759 0.107 5.813 1.00 95.06 72 VAL A C 1
ATOM 615 O O . VAL A 1 72 ? -8.385 -0.091 4.655 1.00 95.06 72 VAL A O 1
ATOM 618 N N . ALA A 1 73 ? -7.889 0.351 6.795 1.00 96.12 73 ALA A N 1
ATOM 619 C CA . ALA A 1 73 ? -6.455 0.484 6.574 1.00 96.12 73 ALA A CA 1
ATOM 620 C C . ALA A 1 73 ? -5.829 -0.793 6.010 1.00 96.12 73 ALA A C 1
ATOM 622 O O . ALA A 1 73 ? -4.940 -0.714 5.157 1.00 96.12 73 ALA A O 1
ATOM 623 N N . LYS A 1 74 ? -6.287 -1.962 6.471 1.00 95.31 74 LYS A N 1
ATOM 624 C CA . LYS A 1 74 ? -5.739 -3.257 6.061 1.00 95.31 74 LYS A CA 1
ATOM 625 C C . LYS A 1 74 ? -5.978 -3.539 4.567 1.00 95.31 74 LYS A C 1
ATOM 627 O O . LYS A 1 74 ? -4.984 -3.730 3.863 1.00 95.31 74 LYS A O 1
ATOM 632 N N . PRO A 1 75 ? -7.209 -3.496 4.025 1.00 96.75 75 PRO A N 1
ATOM 633 C CA . PRO A 1 75 ? -7.467 -3.667 2.597 1.00 96.75 75 PRO A CA 1
ATOM 634 C C . PRO A 1 75 ? -6.735 -2.649 1.726 1.00 96.75 75 PRO A C 1
ATOM 636 O O . PRO A 1 75 ? -6.052 -3.036 0.780 1.00 96.75 75 PRO A O 1
ATOM 639 N N . VAL A 1 76 ? -6.794 -1.362 2.088 1.00 96.56 76 VAL A N 1
ATOM 640 C CA . VAL A 1 76 ? -6.133 -0.289 1.329 1.00 96.56 76 VAL A CA 1
ATOM 641 C C . VAL A 1 76 ? -4.624 -0.521 1.251 1.00 96.56 76 VAL A C 1
ATOM 643 O O . VAL A 1 76 ? -4.049 -0.471 0.167 1.00 96.56 76 VAL A O 1
ATOM 646 N N . SER A 1 77 ? -3.978 -0.829 2.378 1.00 97.12 77 SER A N 1
ATOM 647 C CA . SER A 1 77 ? -2.522 -1.002 2.425 1.00 97.12 77 SER A CA 1
ATOM 648 C C . SER A 1 77 ? -2.057 -2.294 1.750 1.00 97.12 77 SER A C 1
ATOM 650 O O . SER A 1 77 ? -1.020 -2.302 1.088 1.00 97.12 77 SER A O 1
ATOM 652 N N . THR A 1 78 ? -2.810 -3.388 1.900 1.00 97.19 78 THR A N 1
ATOM 653 C CA . THR A 1 78 ? -2.438 -4.708 1.355 1.00 97.19 78 THR A CA 1
ATOM 654 C C . THR A 1 78 ? -2.670 -4.806 -0.151 1.00 97.19 78 THR A C 1
ATOM 656 O O . THR A 1 78 ? -1.816 -5.338 -0.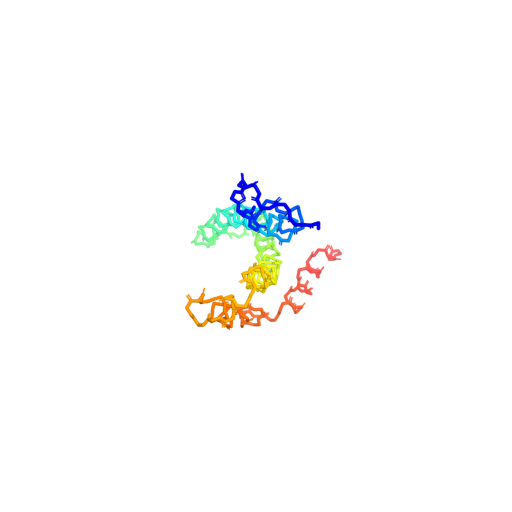862 1.00 97.19 78 THR A O 1
ATOM 659 N N . TRP A 1 79 ? -3.764 -4.245 -0.680 1.00 97.75 79 TRP A N 1
ATOM 660 C CA . TRP A 1 79 ? -3.952 -4.126 -2.129 1.00 97.75 79 TRP A CA 1
ATOM 661 C C . TRP A 1 79 ? -2.881 -3.237 -2.751 1.00 97.75 79 TRP A C 1
ATOM 663 O O . TRP A 1 79 ? -2.190 -3.674 -3.671 1.00 97.75 79 TRP A O 1
ATOM 673 N N . PHE A 1 80 ? -2.667 -2.051 -2.177 1.00 98.12 80 PHE A N 1
ATOM 674 C CA . PHE A 1 80 ? -1.651 -1.118 -2.650 1.00 98.12 80 PHE A CA 1
ATOM 675 C C . PHE A 1 80 ? -0.246 -1.735 -2.654 1.00 98.12 80 PHE A C 1
ATOM 677 O O . PHE A 1 80 ? 0.482 -1.603 -3.633 1.00 98.12 80 PHE A O 1
ATOM 684 N N . GLY A 1 81 ? 0.148 -2.432 -1.583 1.00 97.44 81 GLY A N 1
ATOM 685 C CA . GLY A 1 81 ? 1.476 -3.040 -1.470 1.00 97.44 81 GLY A CA 1
ATOM 686 C C . GLY A 1 81 ? 1.737 -4.131 -2.513 1.00 97.44 81 GLY A C 1
ATOM 687 O O . GLY A 1 81 ? 2.788 -4.133 -3.156 1.00 97.44 81 GLY A O 1
ATOM 688 N N . VAL A 1 82 ? 0.775 -5.035 -2.724 1.00 97.81 82 VAL A N 1
ATOM 689 C CA . VAL A 1 82 ? 0.893 -6.107 -3.730 1.00 97.81 82 VAL A CA 1
ATOM 690 C C . VAL A 1 82 ? 0.905 -5.535 -5.150 1.00 97.81 82 VAL A C 1
ATOM 692 O O . VAL A 1 82 ? 1.677 -5.998 -5.996 1.00 97.81 82 VAL A O 1
ATOM 695 N N . GLU A 1 83 ? 0.093 -4.510 -5.417 1.00 97.88 83 GLU A N 1
ATOM 696 C CA . GLU A 1 83 ? 0.078 -3.816 -6.706 1.00 97.88 83 GLU A CA 1
ATOM 697 C C . GLU A 1 83 ? 1.405 -3.089 -6.971 1.00 97.88 83 GLU A C 1
ATOM 699 O O . GLU A 1 83 ? 2.005 -3.277 -8.035 1.00 97.88 83 GLU A O 1
ATOM 704 N N . ALA A 1 84 ? 1.928 -2.367 -5.974 1.00 98.06 84 ALA A N 1
ATOM 705 C CA . ALA A 1 84 ? 3.214 -1.676 -6.036 1.00 98.06 84 ALA A CA 1
ATOM 706 C C . ALA A 1 84 ? 4.374 -2.637 -6.334 1.00 98.06 84 ALA A C 1
ATOM 708 O O . ALA A 1 84 ? 5.224 -2.339 -7.174 1.00 98.06 84 ALA A O 1
ATOM 709 N N . LEU A 1 85 ? 4.399 -3.816 -5.699 1.00 97.88 85 LEU A N 1
ATOM 710 C CA . LEU A 1 85 ? 5.393 -4.858 -5.988 1.00 97.88 85 LEU A CA 1
ATOM 711 C C . LEU A 1 85 ? 5.272 -5.373 -7.428 1.00 97.88 85 LEU A C 1
ATOM 713 O O . LEU A 1 85 ? 6.282 -5.580 -8.105 1.00 97.88 85 LEU A O 1
ATOM 717 N N . GLY A 1 86 ? 4.043 -5.534 -7.923 1.00 97.50 86 GLY A N 1
ATOM 718 C CA . GLY A 1 86 ? 3.775 -5.895 -9.313 1.00 97.50 86 GLY A CA 1
ATOM 719 C C . GLY A 1 86 ? 4.296 -4.857 -10.312 1.00 97.50 86 GLY A C 1
ATOM 720 O O . GLY A 1 86 ? 4.920 -5.229 -11.311 1.00 97.50 86 GLY A O 1
ATOM 721 N N . GLU A 1 87 ? 4.077 -3.571 -10.044 1.00 97.81 87 GLU A N 1
ATOM 722 C CA . GLU A 1 87 ? 4.569 -2.477 -10.887 1.00 97.81 87 GLU A CA 1
ATOM 723 C C . GLU A 1 87 ? 6.087 -2.318 -10.816 1.00 97.81 87 GLU A C 1
ATOM 725 O O . GLU A 1 87 ? 6.724 -2.237 -11.867 1.00 97.81 87 GLU A O 1
ATOM 730 N N . ALA A 1 88 ? 6.686 -2.384 -9.624 1.00 97.19 88 ALA A N 1
ATOM 731 C CA . ALA A 1 88 ? 8.138 -2.357 -9.446 1.00 97.19 88 ALA A CA 1
ATOM 732 C C . ALA A 1 88 ? 8.817 -3.485 -10.235 1.00 97.19 88 ALA A C 1
ATOM 734 O O . ALA A 1 88 ? 9.784 -3.256 -10.962 1.00 97.19 88 ALA A O 1
ATOM 735 N N . ARG A 1 89 ? 8.248 -4.696 -10.186 1.00 97.81 89 ARG A N 1
ATOM 736 C CA . ARG A 1 89 ? 8.726 -5.836 -10.974 1.00 97.81 89 ARG A CA 1
ATOM 737 C C . ARG A 1 89 ? 8.699 -5.552 -12.471 1.00 97.81 89 ARG A C 1
ATOM 739 O O . ARG A 1 89 ? 9.695 -5.774 -13.155 1.00 97.81 89 ARG A O 1
ATOM 746 N N . ARG A 1 90 ? 7.567 -5.068 -12.992 1.00 97.12 90 ARG A N 1
ATOM 747 C CA . ARG A 1 90 ? 7.416 -4.732 -14.418 1.00 97.12 90 ARG A CA 1
ATOM 748 C C . ARG A 1 90 ? 8.342 -3.586 -14.833 1.00 97.12 90 ARG A C 1
ATOM 750 O O . ARG A 1 90 ? 8.815 -3.565 -15.964 1.00 97.12 90 ARG A O 1
ATOM 757 N N . ALA A 1 91 ? 8.586 -2.627 -13.944 1.00 96.88 91 ALA A N 1
ATOM 758 C CA . ALA A 1 91 ? 9.465 -1.485 -14.172 1.00 96.88 91 ALA A CA 1
ATOM 759 C C . ALA A 1 91 ? 10.944 -1.882 -14.338 1.00 96.88 91 ALA A C 1
ATOM 761 O O . ALA A 1 91 ? 11.669 -1.188 -15.047 1.00 96.88 91 ALA A O 1
ATOM 762 N N . CYS A 1 92 ? 11.372 -3.015 -13.770 1.00 96.50 92 CYS A N 1
ATOM 763 C CA . CYS A 1 92 ? 12.711 -3.591 -13.955 1.00 96.50 92 CYS A CA 1
ATOM 764 C C . CYS A 1 92 ? 12.865 -4.437 -15.238 1.00 96.50 92 CYS A C 1
ATOM 766 O O . CYS A 1 92 ? 13.897 -5.085 -15.428 1.00 96.50 92 CYS A O 1
ATOM 768 N N . GLY A 1 93 ? 11.847 -4.486 -16.106 1.00 95.94 93 GLY A N 1
ATOM 769 C CA . GLY A 1 93 ? 11.874 -5.277 -17.338 1.00 95.94 93 GLY A CA 1
ATOM 770 C C . GLY A 1 93 ? 12.115 -6.771 -17.081 1.00 95.94 93 GLY A C 1
ATOM 771 O O . GLY A 1 93 ? 11.644 -7.331 -16.089 1.00 95.94 93 GLY A O 1
ATO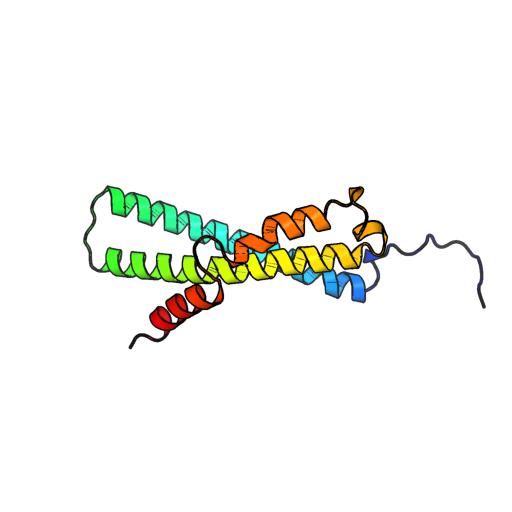M 772 N N . GLY A 1 94 ? 12.873 -7.427 -17.965 1.00 96.94 94 GLY A N 1
ATOM 773 C CA . GLY A 1 94 ? 13.198 -8.854 -17.834 1.00 96.94 94 GLY A CA 1
ATOM 774 C C . GLY A 1 94 ? 13.976 -9.191 -16.557 1.00 96.94 94 GLY A C 1
ATOM 775 O O . GLY A 1 94 ? 13.760 -10.246 -15.963 1.00 96.94 94 GLY A O 1
ATOM 776 N N . HIS A 1 95 ? 14.815 -8.272 -16.069 1.00 96.56 95 HIS A N 1
ATOM 777 C CA . HIS A 1 95 ? 15.571 -8.480 -14.833 1.00 96.56 95 HIS A CA 1
ATOM 778 C C . HIS A 1 95 ? 14.680 -8.527 -13.589 1.00 96.56 95 HIS A C 1
ATOM 780 O O . HIS A 1 95 ? 15.015 -9.233 -12.642 1.00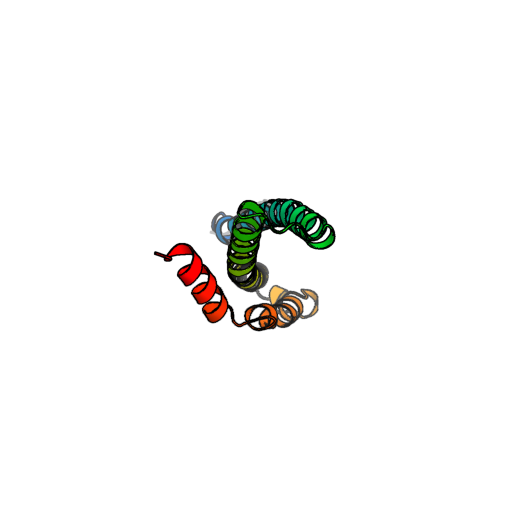 96.56 95 HIS A O 1
ATOM 786 N N . GLY A 1 96 ? 13.510 -7.880 -13.613 1.00 96.94 96 GLY A N 1
ATOM 787 C CA . GLY A 1 96 ? 12.509 -8.009 -12.552 1.00 96.94 96 GLY A CA 1
ATOM 788 C C . GLY A 1 96 ? 11.925 -9.420 -12.424 1.00 96.94 96 GLY A C 1
ATOM 789 O O . GLY A 1 96 ? 11.359 -9.757 -11.391 1.00 96.94 96 GLY A O 1
ATOM 790 N N . PHE A 1 97 ? 12.051 -10.271 -13.447 1.00 96.50 97 PHE A N 1
ATOM 791 C CA . PHE A 1 97 ? 11.630 -11.671 -13.359 1.00 96.50 97 PHE A CA 1
ATOM 792 C C . PHE A 1 97 ? 12.680 -12.568 -12.691 1.00 96.50 97 PHE A C 1
ATOM 794 O O . PHE A 1 97 ? 12.341 -13.627 -12.166 1.00 96.50 97 PHE A O 1
ATOM 801 N N . LEU A 1 98 ? 13.950 -12.158 -12.686 1.00 97.81 98 LEU A N 1
ATOM 802 C CA . LEU A 1 98 ? 15.019 -12.965 -12.112 1.00 97.81 98 LEU A CA 1
ATOM 803 C C . LEU A 1 98 ? 14.828 -13.114 -10.604 1.00 97.81 98 LEU A C 1
ATOM 805 O O . LEU A 1 98 ? 14.466 -12.159 -9.913 1.00 97.81 98 LEU A O 1
ATOM 809 N N . HIS A 1 99 ? 15.148 -14.297 -10.082 1.00 96.81 99 HIS A N 1
ATOM 810 C CA . HIS A 1 99 ? 15.116 -14.564 -8.643 1.00 96.81 99 HIS A CA 1
ATOM 811 C C . HIS A 1 99 ? 16.008 -13.584 -7.857 1.00 96.81 99 HIS A C 1
ATOM 813 O O . HIS A 1 99 ? 15.631 -13.133 -6.780 1.00 96.81 99 HIS A O 1
ATOM 819 N N . SER A 1 100 ? 17.128 -13.147 -8.446 1.00 97.25 100 SER A N 1
ATOM 820 C CA . SER A 1 100 ? 18.023 -12.140 -7.861 1.00 97.25 100 SER A CA 1
ATOM 821 C C . SER A 1 100 ? 17.366 -10.775 -7.617 1.00 97.25 100 SER A C 1
ATOM 823 O O . SER A 1 100 ? 17.835 -10.039 -6.753 1.00 97.25 100 SER A O 1
ATOM 825 N N . SER A 1 101 ? 16.278 -10.435 -8.321 1.00 96.88 101 SER A N 1
ATOM 826 C CA . SER A 1 101 ? 15.512 -9.207 -8.052 1.00 96.88 101 SER A CA 1
ATOM 827 C C . SER A 1 101 ? 14.703 -9.281 -6.756 1.00 96.88 101 SER A C 1
ATOM 829 O O . SER A 1 101 ? 14.362 -8.245 -6.192 1.00 96.88 101 SER A O 1
ATOM 831 N N . ARG A 1 102 ? 14.367 -10.497 -6.295 1.00 97.69 102 ARG A N 1
ATOM 832 C CA . ARG A 1 102 ? 13.507 -10.799 -5.136 1.00 97.69 102 ARG A CA 1
ATOM 833 C C . ARG A 1 102 ? 12.077 -10.244 -5.199 1.00 97.69 102 ARG A C 1
ATOM 835 O O . ARG A 1 102 ? 11.295 -10.497 -4.290 1.00 97.69 102 ARG A O 1
ATOM 842 N N . LEU A 1 103 ? 11.694 -9.538 -6.265 1.00 97.31 103 LEU A N 1
ATOM 843 C CA . LEU A 1 103 ? 10.387 -8.876 -6.366 1.00 97.31 103 LEU A CA 1
ATOM 844 C C . LEU A 1 103 ? 9.228 -9.874 -6.483 1.00 97.31 103 LEU A C 1
ATOM 846 O O . LEU A 1 103 ? 8.164 -9.627 -5.924 1.00 97.31 103 LEU A O 1
ATOM 850 N N . ASN A 1 104 ? 9.442 -11.008 -7.159 1.00 95.56 104 ASN A N 1
ATOM 851 C CA . ASN A 1 104 ? 8.452 -12.090 -7.229 1.00 95.56 104 ASN A CA 1
ATOM 852 C C . ASN A 1 104 ? 8.202 -12.702 -5.851 1.00 95.56 104 ASN A C 1
ATOM 854 O O . ASN A 1 104 ? 7.077 -12.706 -5.375 1.00 95.56 104 ASN A O 1
ATOM 858 N N . GLU A 1 105 ? 9.271 -13.146 -5.189 1.00 97.19 105 GLU A N 1
ATOM 859 C CA . GLU A 1 105 ? 9.197 -13.800 -3.881 1.00 97.19 105 GLU A CA 1
ATOM 860 C C . GLU A 1 105 ? 8.600 -12.869 -2.819 1.00 97.19 105 GLU A C 1
ATOM 862 O O . GLU A 1 105 ? 7.773 -13.287 -2.008 1.00 97.19 105 GLU A O 1
ATOM 867 N N . LEU A 1 106 ? 8.966 -11.583 -2.859 1.00 97.25 106 LEU A N 1
ATOM 868 C CA . LEU A 1 106 ? 8.395 -10.574 -1.978 1.00 97.25 106 LEU A CA 1
ATOM 869 C C . LEU A 1 106 ? 6.898 -10.402 -2.242 1.00 97.25 106 LEU A C 1
ATOM 871 O O . LEU A 1 106 ? 6.112 -10.416 -1.300 1.00 97.25 106 LEU A O 1
ATOM 875 N N . ARG A 1 107 ? 6.489 -10.283 -3.511 1.00 97.25 107 ARG A N 1
ATOM 876 C CA . ARG A 1 107 ? 5.073 -10.185 -3.879 1.00 97.25 107 ARG A CA 1
ATOM 877 C C . ARG A 1 107 ? 4.298 -11.410 -3.409 1.00 97.25 107 ARG A C 1
ATOM 879 O O . ARG A 1 107 ? 3.268 -11.239 -2.772 1.00 97.25 107 ARG A O 1
ATOM 886 N N . ASP A 1 108 ? 4.801 -12.607 -3.677 1.00 96.69 108 ASP A N 1
ATOM 887 C CA . ASP A 1 108 ? 4.135 -13.863 -3.326 1.00 96.69 108 ASP A CA 1
ATOM 888 C C . ASP A 1 108 ? 4.042 -14.052 -1.806 1.00 96.69 108 ASP A C 1
ATOM 890 O O . ASP A 1 108 ? 3.047 -14.566 -1.308 1.00 96.69 108 ASP A O 1
ATOM 894 N N . SER A 1 109 ? 5.026 -13.556 -1.049 1.00 96.56 109 SER A N 1
ATOM 895 C CA . SER A 1 109 ? 4.971 -13.539 0.419 1.00 96.56 109 SER A CA 1
ATOM 896 C C . SER A 1 109 ? 3.923 -12.563 0.966 1.00 96.56 109 SER A C 1
ATOM 898 O O . SER A 1 109 ? 3.366 -12.797 2.037 1.00 96.56 109 SER A O 1
ATOM 900 N N . PHE A 1 110 ? 3.651 -11.463 0.254 1.00 96.12 110 PHE A N 1
ATOM 901 C CA . PHE A 1 110 ? 2.668 -10.453 0.657 1.00 96.12 110 PHE A CA 1
ATOM 902 C C . PHE A 1 110 ? 1.263 -10.694 0.094 1.00 96.12 110 PHE A C 1
ATOM 904 O O . PHE A 1 110 ? 0.307 -10.183 0.671 1.00 96.12 110 PHE A O 1
ATOM 911 N N . ASP A 1 111 ? 1.100 -11.466 -0.979 1.00 97.12 111 ASP A N 1
ATOM 912 C CA . ASP A 1 111 ? -0.198 -11.776 -1.602 1.00 97.12 111 ASP A CA 1
ATOM 913 C C . ASP A 1 111 ? -1.234 -12.311 -0.579 1.00 97.12 111 ASP A C 1
ATOM 915 O O . ASP A 1 111 ? -2.333 -11.751 -0.499 1.00 97.12 111 ASP A O 1
ATOM 919 N N . PRO A 1 112 ? -0.878 -13.230 0.349 1.00 97.31 112 PRO A N 1
ATOM 920 C CA . PRO A 1 112 ? -1.807 -13.711 1.373 1.00 97.31 112 PRO A CA 1
ATOM 921 C C . PRO A 1 112 ? -2.253 -12.655 2.396 1.00 97.31 112 PRO A C 1
ATOM 923 O O . PRO A 1 112 ? -3.260 -12.844 3.078 1.00 97.31 112 PRO A O 1
ATOM 926 N N . SER A 1 113 ? -1.559 -11.516 2.514 1.00 95.38 113 SER A N 1
ATOM 927 C CA . SER A 1 113 ? -1.977 -10.431 3.421 1.00 95.38 113 SER A CA 1
ATOM 928 C C . SER A 1 113 ? -3.355 -9.861 3.068 1.00 95.38 113 SER A C 1
ATOM 930 O O . SER A 1 113 ? -4.030 -9.285 3.918 1.00 95.38 113 SER A O 1
ATOM 932 N N . GLN A 1 114 ? -3.814 -10.070 1.833 1.00 96.38 114 GLN A N 1
ATOM 933 C CA . GLN A 1 114 ? -5.139 -9.666 1.369 1.00 96.38 114 GLN A CA 1
ATOM 934 C C . GLN A 1 114 ? -6.263 -10.561 1.921 1.00 96.38 114 GLN A C 1
ATOM 936 O O . GLN A 1 114 ? -7.431 -10.177 1.877 1.00 96.38 114 GLN A O 1
ATOM 941 N N . THR A 1 115 ? -5.932 -11.725 2.492 1.00 95.94 115 THR A N 1
ATOM 942 C CA . THR A 1 115 ? -6.907 -12.721 2.967 1.00 95.94 115 THR A CA 1
ATOM 943 C C . THR A 1 115 ? -6.771 -13.057 4.449 1.00 95.94 115 THR A C 1
ATOM 945 O O . THR A 1 115 ? -7.784 -13.259 5.120 1.00 95.94 115 THR A O 1
ATOM 948 N N . PHE A 1 116 ? -5.551 -13.097 4.988 1.00 91.56 116 PHE A N 1
ATOM 949 C CA . PHE A 1 116 ? -5.336 -13.362 6.411 1.00 91.56 116 PHE A CA 1
ATOM 950 C C . PHE A 1 116 ? -5.873 -12.221 7.290 1.00 91.56 116 PHE A C 1
ATOM 952 O O . PHE A 1 116 ? -5.984 -11.077 6.842 1.00 91.56 116 PHE A O 1
ATOM 959 N N . GLU A 1 117 ? -6.250 -12.556 8.530 1.00 90.75 117 GLU A N 1
ATOM 960 C CA . GLU A 1 117 ? -6.922 -11.663 9.497 1.00 90.75 117 GLU A CA 1
ATOM 961 C C . GLU A 1 117 ? -8.258 -11.065 9.005 1.00 90.75 117 GLU A C 1
ATOM 963 O O . GLU A 1 117 ? -8.759 -10.079 9.541 1.00 90.75 117 GLU A O 1
ATOM 968 N N . GLY A 1 118 ? -8.852 -11.704 7.991 1.00 92.44 118 GLY A N 1
ATOM 969 C CA . GLY A 1 118 ? -10.139 -11.371 7.387 1.00 92.44 118 GLY A CA 1
ATOM 970 C C . GLY A 1 118 ? -9.980 -10.962 5.925 1.00 92.44 118 GLY A C 1
ATOM 971 O O . GLY A 1 118 ? -9.081 -10.212 5.563 1.00 92.44 118 GLY A O 1
ATOM 972 N N . GLU A 1 119 ? -10.847 -11.468 5.058 1.00 96.12 119 GLU A N 1
ATOM 973 C CA . GLU A 1 119 ? -10.788 -11.173 3.625 1.00 96.12 119 GLU A CA 1
ATOM 974 C C . GLU A 1 119 ? -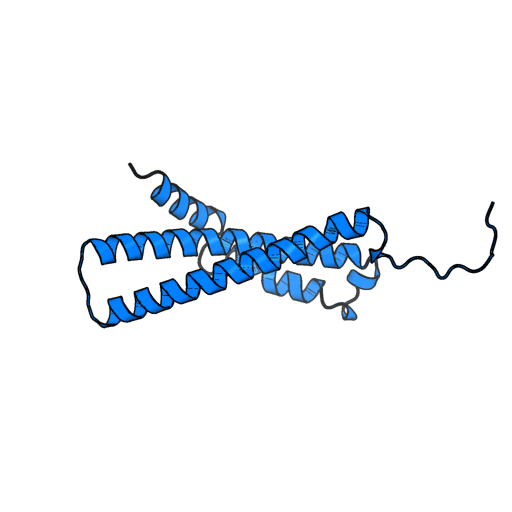11.095 -9.683 3.357 1.00 96.12 119 GLU A C 1
ATOM 976 O O . GLU A 1 119 ? -11.941 -9.082 4.024 1.00 96.12 119 GLU A O 1
ATOM 981 N N . ASN A 1 120 ? -10.367 -9.059 2.423 1.00 96.69 120 ASN A N 1
ATOM 982 C CA . ASN A 1 120 ? -10.396 -7.610 2.214 1.00 96.69 120 ASN A CA 1
ATOM 983 C C . ASN A 1 120 ? -11.791 -7.044 1.900 1.00 96.69 120 ASN A C 1
ATOM 985 O O . ASN A 1 120 ? -12.152 -6.004 2.456 1.00 96.69 120 ASN A O 1
ATOM 989 N N . TYR A 1 121 ? -12.586 -7.697 1.049 1.00 95.88 121 TYR A N 1
ATOM 990 C CA . TYR A 1 121 ? -13.953 -7.248 0.765 1.00 95.88 121 TYR A CA 1
ATOM 991 C C . TYR A 1 121 ? -14.873 -7.417 1.975 1.00 95.88 121 TYR A C 1
ATOM 993 O O . TYR A 1 121 ? -15.667 -6.523 2.273 1.00 95.88 121 TYR A O 1
ATOM 1001 N N . MET A 1 122 ? -14.732 -8.516 2.717 1.00 94.88 122 MET A N 1
ATOM 1002 C CA . MET A 1 122 ? -15.495 -8.746 3.946 1.00 94.88 122 MET A CA 1
ATOM 1003 C C . MET A 1 122 ? -15.210 -7.687 5.016 1.00 94.88 122 MET A C 1
ATOM 1005 O O . MET A 1 122 ? -16.143 -7.188 5.647 1.00 94.88 122 MET A O 1
ATOM 1009 N N . ILE A 1 123 ? -13.948 -7.298 5.204 1.00 94.69 123 ILE A N 1
ATOM 1010 C CA . ILE A 1 123 ? -13.579 -6.240 6.155 1.00 94.69 123 ILE A CA 1
ATOM 1011 C C . ILE A 1 123 ? -14.081 -4.872 5.671 1.00 94.69 123 ILE A C 1
ATOM 1013 O O . ILE A 1 123 ? -14.633 -4.107 6.460 1.00 94.69 123 ILE A O 1
ATOM 1017 N N . LEU A 1 124 ? -13.972 -4.564 4.374 1.00 94.38 124 LEU A N 1
ATOM 1018 C CA . LEU A 1 124 ? -14.535 -3.322 3.830 1.00 94.38 124 LEU A CA 1
ATOM 1019 C C . LEU A 1 124 ? -16.043 -3.226 4.037 1.00 94.38 124 LEU A C 1
ATOM 1021 O O . LEU A 1 124 ? -16.551 -2.138 4.309 1.00 94.38 124 LEU A O 1
ATOM 1025 N N . GLN A 1 125 ? -16.759 -4.349 3.963 1.00 93.50 125 GLN A N 1
ATOM 1026 C CA . GLN A 1 125 ? -18.181 -4.381 4.284 1.00 93.50 125 GLN A CA 1
ATOM 1027 C C . GLN A 1 125 ? -18.439 -4.023 5.756 1.00 93.50 125 GLN A C 1
ATOM 1029 O O . GLN A 1 125 ? -19.401 -3.310 6.041 1.00 93.50 125 GLN A O 1
ATOM 1034 N N . GLN A 1 126 ? -17.585 -4.453 6.693 1.00 90.75 126 GLN A N 1
ATOM 1035 C CA . GLN A 1 126 ? -17.685 -4.048 8.103 1.00 90.75 126 GLN A CA 1
ATOM 1036 C C . GLN A 1 126 ? -17.496 -2.537 8.259 1.00 90.75 126 GLN A C 1
ATOM 1038 O O . GLN A 1 126 ? -18.326 -1.887 8.894 1.00 90.75 126 GLN A O 1
ATOM 1043 N N . THR A 1 127 ? -16.472 -1.957 7.623 1.00 91.50 127 THR A N 1
ATOM 1044 C CA . THR A 1 127 ? -16.271 -0.499 7.612 1.00 91.50 127 THR A CA 1
ATOM 1045 C C . THR A 1 127 ? -17.476 0.217 7.009 1.00 91.50 127 THR A C 1
ATOM 1047 O O . THR A 1 127 ? -17.965 1.184 7.587 1.00 91.50 127 THR A O 1
ATOM 1050 N N . SER A 1 128 ? -17.990 -0.261 5.873 1.00 92.81 128 SER A N 1
ATOM 1051 C CA . SER A 1 128 ? -19.166 0.319 5.224 1.00 92.81 128 SER A CA 1
ATOM 1052 C C . SER A 1 128 ? -20.371 0.319 6.159 1.00 92.81 128 SER A C 1
ATOM 1054 O O . SER A 1 128 ? -21.029 1.345 6.289 1.00 92.81 128 SER A O 1
ATOM 1056 N N . ASN A 1 129 ? -20.615 -0.781 6.872 1.00 91.75 129 ASN A N 1
ATOM 1057 C CA . ASN A 1 129 ? -21.696 -0.855 7.849 1.00 91.75 129 ASN A CA 1
ATOM 1058 C C . ASN A 1 129 ? -21.507 0.158 8.988 1.00 91.75 129 ASN A C 1
ATOM 1060 O O . ASN A 1 129 ? -22.491 0.740 9.423 1.00 91.75 129 ASN A O 1
ATOM 1064 N N . ILE A 1 130 ? -20.277 0.403 9.449 1.00 90.25 130 ILE A N 1
ATOM 1065 C CA . ILE A 1 130 ? -19.995 1.410 10.487 1.00 90.25 130 ILE A CA 1
ATOM 1066 C C . ILE A 1 130 ? -20.227 2.834 9.966 1.00 90.25 130 ILE A C 1
ATOM 1068 O O . ILE A 1 130 ? -20.773 3.659 10.686 1.00 90.25 130 ILE A O 1
ATOM 1072 N N . LEU A 1 131 ? -19.845 3.121 8.718 1.00 89.94 131 LEU A N 1
ATOM 1073 C CA . LEU A 1 131 ? -20.038 4.438 8.097 1.00 89.94 131 LEU A CA 1
ATOM 1074 C C . LEU A 1 131 ? -21.502 4.720 7.723 1.00 89.94 131 LEU A C 1
ATOM 1076 O O . LEU A 1 131 ? -21.913 5.877 7.709 1.00 89.94 131 LEU A O 1
ATOM 1080 N N . LEU A 1 132 ? -22.259 3.680 7.356 1.00 91.12 132 LEU A N 1
ATOM 1081 C CA . LEU A 1 132 ? -23.646 3.778 6.885 1.00 91.12 132 LEU A CA 1
ATOM 1082 C C . LEU A 1 132 ? -24.700 3.583 7.979 1.00 91.12 132 LEU A C 1
ATOM 1084 O O . LEU A 1 132 ? -25.878 3.828 7.708 1.00 91.12 132 LEU A O 1
ATOM 1088 N N . GLN A 1 133 ? -24.310 3.169 9.187 1.00 71.19 133 GLN A N 1
ATOM 1089 C CA . GLN A 1 133 ? -25.110 3.445 10.388 1.00 71.19 133 GLN A CA 1
ATOM 1090 C C . GLN A 1 133 ? -25.488 4.947 10.333 1.00 71.19 133 GLN A C 1
ATOM 1092 O O . GLN A 1 133 ? -24.586 5.777 10.282 1.00 71.19 133 GLN A O 1
ATOM 1097 N N . LYS A 1 134 ? -26.736 5.433 10.196 1.00 48.53 134 LYS A N 1
ATOM 1098 C CA . LYS A 1 134 ? -28.049 5.004 10.723 1.00 48.53 134 LYS A CA 1
ATOM 1099 C C . LYS A 1 134 ? -27.986 4.400 12.113 1.00 48.53 134 LYS A C 1
ATOM 1101 O O . LYS A 1 134 ? -27.639 3.206 12.218 1.00 48.53 134 LYS A O 1
#